Protein AF-A0A3A4PNL4-F1 (afdb_monomer_lite)

Foldseek 3Di:
DVVVVLVVVLVVQLVVLLVLLQVLLCVLQVLPPPPCVVPSSVVSNVLSVVLSVLLSVLPVQADNVVLVCQLVVVLSVLLVVVSVVNDSVVSVVRSSVSNNVSSVCSSPPGDGDPQPPQADPPPRDRCPPPPPQADPPPRHGHDPRDDD

Radius of gyration: 20.12 Å; chains: 1; bounding box: 50×27×58 Å

pLDDT: mean 77.94, std 7.68, range [52.03, 91.5]

Secondary structure (DSSP, 8-state):
-HHHHHHHHHHHHHHHHHHHHHHHHHHHHHHS-GGGTTTHHHHHHHHHHHHHHHHHHHHTTS-HHHHHHHHHHHHHHHHHHHHTT--HHHHHHHHHHHHHHHHHHHHHHSPPPPPPTTS-TTT----TT-TTSB-TTT-PBPPPPPP-

Structure (mmCIF, N/CA/C/O backbone):
data_AF-A0A3A4PNL4-F1
#
_entry.id   AF-A0A3A4PNL4-F1
#
loop_
_atom_site.group_PDB
_atom_site.id
_atom_site.type_symbol
_atom_site.label_atom_id
_atom_site.label_alt_id
_atom_site.label_comp_id
_atom_site.label_asym_id
_atom_site.label_entity_id
_atom_site.label_seq_id
_atom_site.pdbx_PDB_ins_code
_atom_site.Cartn_x
_atom_site.Cartn_y
_atom_site.Cartn_z
_atom_site.occupancy
_atom_site.B_iso_or_equiv
_atom_site.auth_seq_id
_atom_site.auth_comp_id
_atom_site.auth_asym_id
_atom_site.auth_atom_id
_atom_site.pdbx_PDB_model_num
ATOM 1 N N . MET A 1 1 ? -10.260 -11.067 22.528 1.00 52.03 1 MET A N 1
ATOM 2 C CA . MET A 1 1 ? -10.386 -11.619 21.157 1.00 52.03 1 MET A CA 1
ATOM 3 C C . MET A 1 1 ? -10.269 -10.568 20.037 1.00 52.03 1 MET A C 1
ATOM 5 O O . MET A 1 1 ? -10.261 -10.966 18.884 1.00 52.03 1 MET A O 1
ATOM 9 N N . SER A 1 2 ? -10.121 -9.256 20.300 1.00 58.38 2 SER A N 1
ATOM 10 C CA . SER A 1 2 ? -10.004 -8.247 19.221 1.00 58.38 2 SER A CA 1
ATOM 11 C C . SER A 1 2 ? -8.604 -8.145 18.587 1.00 58.38 2 SER A C 1
ATOM 13 O O . SER A 1 2 ? -8.513 -7.948 17.378 1.00 58.38 2 SER A O 1
ATOM 15 N N . ASN A 1 3 ? -7.521 -8.340 19.353 1.00 66.69 3 ASN A N 1
ATOM 16 C CA . ASN A 1 3 ? -6.146 -8.196 18.841 1.00 66.69 3 ASN A CA 1
ATOM 17 C C . ASN A 1 3 ? -5.774 -9.203 17.745 1.00 66.69 3 ASN A C 1
ATOM 19 O O . ASN A 1 3 ? -5.031 -8.860 16.830 1.00 66.69 3 ASN A O 1
ATOM 23 N N . GLU A 1 4 ? -6.313 -10.419 17.802 1.00 74.31 4 GLU A N 1
ATOM 24 C CA . GLU A 1 4 ? -6.002 -11.473 16.830 1.00 74.31 4 GLU A CA 1
ATOM 25 C C . GLU A 1 4 ? -6.481 -11.090 15.420 1.00 74.31 4 GLU A C 1
ATOM 27 O O . GLU A 1 4 ? -5.760 -11.257 14.439 1.00 74.31 4 GLU A O 1
ATOM 32 N N . SER A 1 5 ? -7.648 -10.443 15.326 1.00 76.31 5 SER A N 1
ATOM 33 C CA . SER A 1 5 ? -8.208 -9.982 14.051 1.00 76.31 5 SER A CA 1
ATOM 34 C C . SER A 1 5 ? -7.400 -8.854 13.396 1.00 76.31 5 SER A C 1
ATOM 36 O O . SER A 1 5 ? -7.332 -8.772 12.168 1.00 76.31 5 SER A O 1
ATOM 38 N N . THR A 1 6 ? -6.761 -7.995 14.197 1.00 76.25 6 THR A N 1
ATOM 39 C CA . THR A 1 6 ? -5.933 -6.888 13.699 1.00 76.25 6 THR A CA 1
ATOM 40 C C . THR A 1 6 ? -4.603 -7.406 13.164 1.00 76.25 6 THR A C 1
ATOM 42 O O . THR A 1 6 ? -4.188 -7.013 12.079 1.00 76.25 6 THR A O 1
ATOM 45 N N . ILE A 1 7 ? -3.979 -8.346 13.883 1.00 79.56 7 ILE A N 1
ATOM 46 C CA . ILE A 1 7 ? -2.701 -8.954 13.487 1.00 79.56 7 ILE A CA 1
ATOM 47 C C . ILE A 1 7 ? -2.853 -9.733 12.178 1.00 79.56 7 ILE A C 1
ATOM 49 O O . ILE A 1 7 ? -2.047 -9.560 11.266 1.00 79.56 7 ILE A O 1
ATOM 53 N N . VAL A 1 8 ? -3.911 -10.543 12.047 1.00 83.69 8 VAL A N 1
ATOM 54 C CA . VAL A 1 8 ? -4.180 -11.296 10.809 1.00 83.69 8 VAL A CA 1
ATOM 55 C C . VAL A 1 8 ? -4.378 -10.350 9.622 1.00 83.69 8 VAL A C 1
ATOM 57 O O . VAL A 1 8 ? -3.852 -10.606 8.541 1.00 83.69 8 VAL A O 1
ATOM 60 N N . ARG A 1 9 ? -5.071 -9.221 9.820 1.00 76.88 9 ARG A N 1
ATOM 61 C CA . ARG A 1 9 ? -5.258 -8.201 8.777 1.00 76.88 9 ARG A CA 1
ATOM 62 C C . ARG A 1 9 ? -3.963 -7.504 8.377 1.00 76.88 9 ARG A C 1
ATOM 64 O O . ARG A 1 9 ? -3.727 -7.330 7.185 1.00 76.88 9 ARG A O 1
ATOM 71 N N . ASP A 1 10 ? -3.133 -7.118 9.342 1.00 77.12 10 ASP A N 1
ATOM 72 C CA . ASP A 1 10 ? -1.842 -6.483 9.062 1.00 77.12 10 ASP A CA 1
ATOM 73 C C . ASP A 1 10 ? -0.914 -7.446 8.295 1.00 77.12 10 ASP A C 1
ATOM 75 O O . ASP A 1 10 ? -0.244 -7.040 7.344 1.00 77.12 10 ASP A O 1
ATOM 79 N N . LEU A 1 11 ? -0.942 -8.741 8.637 1.00 82.38 11 LEU A N 1
ATOM 80 C CA . LEU A 1 11 ? -0.191 -9.782 7.931 1.00 82.38 11 LEU A CA 1
ATOM 81 C C . LEU A 1 11 ? -0.709 -9.999 6.500 1.00 82.38 11 LEU A C 1
ATOM 83 O O . LEU A 1 11 ? 0.086 -10.107 5.569 1.00 82.38 11 LEU A O 1
ATOM 87 N N . GLN A 1 12 ? -2.032 -10.019 6.308 1.00 84.50 12 GLN A N 1
ATOM 88 C CA . GLN A 1 12 ? -2.649 -10.095 4.979 1.00 84.50 12 GLN A CA 1
ATOM 89 C C . GLN A 1 12 ? -2.277 -8.884 4.113 1.00 84.50 12 GLN A C 1
ATOM 91 O O . GLN A 1 12 ? -1.938 -9.054 2.945 1.00 84.50 12 GLN A O 1
ATOM 96 N N . LEU A 1 13 ? -2.280 -7.675 4.682 1.00 74.25 13 LEU A N 1
ATOM 97 C CA . LEU A 1 13 ? -1.873 -6.450 3.986 1.00 74.25 13 LEU A CA 1
ATOM 98 C C . LEU A 1 13 ? -0.403 -6.489 3.565 1.00 74.25 13 LEU A C 1
ATOM 100 O O . LEU A 1 13 ? -0.087 -6.153 2.424 1.00 74.25 13 LEU A O 1
ATOM 104 N N . ALA A 1 14 ? 0.483 -6.928 4.461 1.00 75.75 14 ALA A N 1
ATOM 105 C CA . ALA A 1 14 ? 1.896 -7.097 4.146 1.00 75.75 14 ALA A CA 1
ATOM 106 C C . ALA A 1 14 ? 2.098 -8.139 3.035 1.00 75.75 14 ALA A C 1
ATOM 108 O O . ALA A 1 14 ? 2.824 -7.883 2.078 1.00 75.75 14 ALA A O 1
ATOM 109 N N . ALA A 1 15 ? 1.408 -9.282 3.107 1.00 79.94 15 ALA A N 1
ATOM 110 C CA . ALA A 1 15 ? 1.484 -10.320 2.082 1.00 79.94 15 ALA A CA 1
ATOM 111 C C . ALA A 1 15 ? 0.981 -9.827 0.713 1.00 79.94 15 ALA A C 1
ATOM 113 O O . ALA A 1 15 ? 1.629 -10.081 -0.302 1.00 79.94 15 ALA A O 1
ATOM 114 N N . ILE A 1 16 ? -0.132 -9.083 0.677 1.00 80.88 16 ILE A N 1
ATOM 115 C CA . ILE A 1 16 ? -0.681 -8.507 -0.560 1.00 80.88 16 ILE A CA 1
ATOM 116 C C . ILE A 1 16 ? 0.277 -7.471 -1.152 1.00 80.88 16 ILE A C 1
ATOM 118 O O . ILE A 1 16 ? 0.505 -7.497 -2.359 1.00 80.88 16 ILE A O 1
ATOM 122 N N . SER A 1 17 ? 0.867 -6.584 -0.344 1.00 75.50 17 SER A N 1
ATOM 123 C CA . SER A 1 17 ? 1.779 -5.561 -0.873 1.00 75.50 17 SER A CA 1
ATOM 124 C C . SER A 1 17 ? 3.101 -6.156 -1.366 1.00 75.50 17 SER A C 1
ATOM 126 O O . SER A 1 17 ? 3.598 -5.739 -2.413 1.00 75.50 17 SER A O 1
ATOM 128 N N . ILE A 1 18 ? 3.628 -7.177 -0.677 1.00 76.81 18 ILE A N 1
ATOM 129 C CA . ILE A 1 18 ? 4.796 -7.949 -1.130 1.00 76.81 18 ILE A CA 1
ATOM 130 C C . ILE A 1 18 ? 4.469 -8.661 -2.446 1.00 76.81 18 ILE A C 1
ATOM 132 O O . ILE A 1 18 ? 5.240 -8.563 -3.399 1.00 76.81 18 ILE A O 1
ATOM 136 N N . GLY A 1 19 ? 3.313 -9.328 -2.527 1.00 76.44 19 GLY A N 1
ATOM 137 C CA . GLY A 1 19 ? 2.855 -10.000 -3.743 1.00 76.44 19 GLY A CA 1
ATOM 138 C C . GLY A 1 19 ? 2.681 -9.033 -4.916 1.00 76.44 19 GLY A C 1
ATOM 139 O O . GLY A 1 19 ? 3.184 -9.294 -6.005 1.00 76.44 19 GLY A O 1
ATOM 140 N N . ALA A 1 20 ? 2.047 -7.882 -4.690 1.00 76.69 20 ALA A N 1
ATOM 141 C CA . ALA A 1 20 ? 1.872 -6.846 -5.705 1.00 76.69 20 ALA A CA 1
ATOM 142 C C . ALA A 1 20 ? 3.217 -6.262 -6.169 1.00 76.69 20 ALA A C 1
ATOM 144 O O . ALA A 1 20 ? 3.426 -6.096 -7.369 1.00 76.69 20 ALA A O 1
ATOM 145 N N . GLY A 1 21 ? 4.151 -6.012 -5.244 1.00 71.44 21 GLY A N 1
ATOM 146 C CA . GLY A 1 21 ? 5.511 -5.578 -5.572 1.00 71.44 21 GLY A CA 1
ATOM 147 C C . GLY A 1 21 ? 6.280 -6.614 -6.397 1.00 71.44 21 GLY A C 1
ATOM 148 O O . GLY A 1 21 ? 6.910 -6.260 -7.391 1.00 71.44 21 GLY A O 1
ATOM 149 N N . ALA A 1 22 ? 6.165 -7.899 -6.050 1.00 73.38 22 ALA A N 1
ATOM 150 C CA . ALA A 1 22 ? 6.786 -8.991 -6.796 1.00 73.38 22 ALA A CA 1
ATOM 151 C C . ALA A 1 22 ? 6.203 -9.135 -8.212 1.00 73.38 22 ALA A C 1
ATOM 153 O O . ALA A 1 22 ? 6.962 -9.277 -9.169 1.00 73.38 22 ALA A O 1
ATOM 154 N N . VAL A 1 23 ? 4.876 -9.046 -8.366 1.00 76.56 23 VAL A N 1
ATOM 155 C CA . VAL A 1 23 ? 4.205 -9.078 -9.679 1.00 76.56 23 VAL A CA 1
ATOM 156 C C . VAL A 1 23 ? 4.616 -7.881 -10.531 1.00 76.56 23 VAL A C 1
ATOM 158 O O . VAL A 1 23 ? 4.937 -8.052 -11.705 1.00 76.56 23 VAL A O 1
ATOM 161 N N . LEU A 1 24 ? 4.664 -6.680 -9.949 1.00 71.81 24 LEU A N 1
ATOM 162 C CA . LEU A 1 24 ? 5.118 -5.480 -10.650 1.00 71.81 24 LEU A CA 1
ATOM 163 C C . LEU A 1 24 ? 6.581 -5.623 -11.094 1.00 71.81 24 LEU A C 1
ATOM 165 O O . LEU A 1 24 ? 6.921 -5.305 -12.230 1.00 71.81 24 LEU A O 1
ATOM 169 N N . GLY A 1 25 ? 7.431 -6.168 -10.225 1.00 66.94 25 GLY A N 1
ATOM 170 C CA . GLY A 1 25 ? 8.821 -6.474 -10.533 1.00 66.94 25 GLY A CA 1
ATOM 171 C C . GLY A 1 25 ? 8.990 -7.493 -11.658 1.00 66.94 25 GLY A C 1
ATOM 172 O O . GLY A 1 25 ? 9.793 -7.274 -12.558 1.00 66.94 25 GLY A O 1
ATOM 173 N N . LEU A 1 26 ? 8.197 -8.569 -11.650 1.00 70.25 26 LEU A N 1
ATOM 174 C CA . LEU A 1 26 ? 8.149 -9.565 -12.726 1.00 70.25 26 LEU A CA 1
ATOM 175 C C . LEU A 1 26 ? 7.674 -8.959 -14.050 1.00 70.25 26 LEU A C 1
ATOM 177 O O . LEU A 1 26 ? 8.247 -9.262 -15.093 1.00 70.25 26 LEU A O 1
ATOM 181 N N . LEU A 1 27 ? 6.671 -8.076 -14.019 1.00 69.19 27 LEU A N 1
ATOM 182 C CA . LEU A 1 27 ? 6.207 -7.357 -15.207 1.00 69.19 27 LEU A CA 1
ATOM 183 C C . LEU A 1 27 ? 7.314 -6.467 -15.780 1.00 69.19 27 LEU A C 1
ATOM 185 O O . LEU A 1 27 ? 7.607 -6.559 -16.969 1.00 69.19 27 LEU A O 1
ATOM 189 N N . VAL A 1 28 ? 7.990 -5.676 -14.944 1.00 66.06 28 VAL A N 1
ATOM 190 C CA . VAL A 1 28 ? 9.129 -4.847 -15.377 1.00 66.06 28 VAL A CA 1
ATOM 191 C C . VAL A 1 28 ? 10.271 -5.717 -15.920 1.00 66.06 28 VAL A C 1
ATOM 193 O O . VAL A 1 28 ? 10.837 -5.407 -16.968 1.00 66.06 28 VAL A O 1
ATOM 196 N N . ALA A 1 29 ? 10.570 -6.838 -15.259 1.00 65.00 29 ALA A N 1
ATOM 197 C CA . ALA A 1 29 ? 11.591 -7.791 -15.684 1.00 65.00 29 ALA A CA 1
ATOM 198 C C . ALA A 1 29 ? 11.269 -8.457 -17.026 1.00 65.00 29 ALA A C 1
ATOM 200 O O . ALA A 1 29 ? 12.168 -8.643 -17.834 1.00 65.00 29 ALA A O 1
ATOM 201 N N . SER A 1 30 ? 9.999 -8.784 -17.283 1.00 66.25 30 SER A N 1
ATOM 202 C CA . SER A 1 30 ? 9.569 -9.438 -18.526 1.00 66.25 30 SER A CA 1
ATOM 203 C C . SER A 1 30 ? 9.739 -8.561 -19.768 1.00 66.25 30 SER A C 1
ATOM 205 O O . SER A 1 30 ? 9.819 -9.076 -20.881 1.00 66.25 30 SER A O 1
ATOM 207 N N . VAL A 1 31 ? 9.820 -7.241 -19.578 1.00 64.94 31 VAL A N 1
ATOM 208 C CA . VAL A 1 31 ? 10.028 -6.283 -20.668 1.00 64.94 31 VAL A CA 1
ATOM 209 C C . VAL A 1 31 ? 11.500 -5.903 -20.839 1.00 64.94 31 VAL A C 1
ATOM 211 O O . VAL A 1 31 ? 11.932 -5.510 -21.924 1.00 64.94 31 VAL A O 1
ATOM 214 N N . MET A 1 32 ? 12.303 -6.081 -19.794 1.00 58.84 32 MET A N 1
ATOM 215 C CA . MET A 1 32 ? 13.753 -6.034 -19.899 1.00 58.84 32 MET A CA 1
ATOM 216 C C . MET A 1 32 ? 14.232 -7.289 -20.647 1.00 58.84 32 MET A C 1
ATOM 218 O O . MET A 1 32 ? 14.124 -8.403 -20.149 1.00 58.84 32 MET A O 1
ATOM 222 N N . VAL A 1 33 ? 14.715 -7.074 -21.875 1.00 59.69 33 VAL A N 1
ATOM 223 C CA . VAL A 1 33 ? 15.478 -7.960 -22.787 1.00 59.69 33 VAL A CA 1
ATOM 224 C C . VAL A 1 33 ? 16.128 -9.179 -22.081 1.00 59.69 33 VAL A C 1
ATOM 226 O O . VAL A 1 33 ? 16.623 -9.017 -20.966 1.00 59.69 33 VAL A O 1
ATOM 229 N N . PRO A 1 34 ? 16.244 -10.372 -22.719 1.00 60.78 34 PRO A N 1
ATOM 230 C CA . PRO A 1 34 ? 16.652 -11.666 -22.123 1.00 60.78 34 PRO A CA 1
ATOM 231 C C . PRO A 1 34 ? 17.858 -11.704 -21.165 1.00 60.78 34 PRO A C 1
ATOM 233 O O . PRO A 1 34 ? 18.020 -12.680 -20.442 1.00 60.78 34 PRO A O 1
ATOM 236 N N . PHE A 1 35 ? 18.696 -10.670 -21.127 1.00 57.47 35 PHE A N 1
ATOM 237 C CA . PHE A 1 35 ? 19.874 -10.572 -20.268 1.00 57.47 35 PHE A CA 1
ATOM 238 C C . PHE A 1 35 ? 19.568 -10.344 -18.772 1.00 57.47 35 PHE A C 1
ATOM 240 O O . PHE A 1 35 ? 20.450 -10.545 -17.944 1.00 57.47 35 PHE A O 1
ATOM 247 N N . VAL A 1 36 ? 18.347 -9.926 -18.404 1.00 61.03 36 VAL A N 1
ATOM 248 C CA . VAL A 1 36 ? 18.008 -9.531 -17.012 1.00 61.03 36 VAL A CA 1
ATOM 249 C C . VAL A 1 36 ? 16.992 -10.471 -16.343 1.00 61.03 36 VAL A C 1
ATOM 251 O O . VAL A 1 36 ? 16.600 -10.247 -15.196 1.00 61.03 36 VAL A O 1
ATOM 254 N N . TRP A 1 37 ? 16.594 -11.562 -17.008 1.00 64.25 37 TRP A N 1
ATOM 255 C CA . TRP A 1 37 ? 15.576 -12.494 -16.496 1.00 64.25 37 TRP A CA 1
ATOM 256 C C . TRP A 1 37 ? 15.930 -13.058 -15.111 1.00 64.25 37 TRP A C 1
ATOM 258 O O . TRP A 1 37 ? 15.053 -13.230 -14.267 1.00 64.25 37 TRP A O 1
ATOM 268 N N . GLU A 1 38 ? 17.216 -13.291 -14.835 1.00 70.12 38 GLU A N 1
ATOM 269 C CA . GLU A 1 38 ? 17.650 -13.850 -13.549 1.00 70.12 38 GLU A CA 1
ATOM 270 C C . GLU A 1 38 ? 17.596 -12.843 -12.392 1.00 70.12 38 GLU A C 1
ATOM 272 O O . GLU A 1 38 ? 17.342 -13.222 -11.250 1.00 70.12 38 GLU A O 1
ATOM 277 N N . ILE A 1 39 ? 17.794 -11.552 -12.671 1.00 70.56 39 ILE A N 1
ATOM 278 C CA . ILE A 1 39 ? 17.933 -10.511 -11.637 1.00 70.56 39 ILE A CA 1
ATOM 279 C C . ILE A 1 39 ? 16.610 -9.783 -11.383 1.00 70.56 39 ILE A C 1
ATOM 281 O O . ILE A 1 39 ? 16.369 -9.273 -10.288 1.00 70.56 39 ILE A O 1
ATOM 285 N N . GLY A 1 40 ? 15.727 -9.756 -12.381 1.00 67.56 40 GLY A N 1
ATOM 286 C CA . GLY A 1 40 ? 14.435 -9.080 -12.323 1.00 67.56 40 GLY A CA 1
ATOM 287 C C . GLY A 1 40 ? 13.567 -9.448 -11.110 1.00 67.56 40 GLY A C 1
ATOM 288 O O . GLY A 1 40 ? 13.113 -8.540 -10.408 1.00 67.56 40 GLY A O 1
ATOM 289 N N . PRO A 1 41 ? 13.380 -10.742 -10.784 1.00 69.38 41 PRO A N 1
ATOM 290 C CA . PRO A 1 41 ? 12.626 -11.157 -9.601 1.00 69.38 41 PRO A CA 1
ATOM 291 C C . PRO A 1 41 ? 13.256 -10.681 -8.286 1.00 69.38 41 PRO A C 1
ATOM 293 O O . PRO A 1 41 ? 12.535 -10.291 -7.368 1.00 69.38 41 PRO A O 1
ATOM 296 N N . PHE A 1 42 ? 14.591 -10.662 -8.195 1.00 72.81 42 PHE A N 1
ATOM 297 C CA . PHE A 1 42 ? 15.303 -10.186 -7.006 1.00 72.81 42 PHE A CA 1
ATOM 298 C C . PHE A 1 42 ? 15.143 -8.678 -6.815 1.00 72.81 42 PHE A C 1
ATOM 300 O O . PHE A 1 42 ? 14.839 -8.232 -5.710 1.00 72.81 42 PHE A O 1
ATOM 307 N N . VAL A 1 43 ? 15.293 -7.893 -7.886 1.00 70.81 43 VAL A N 1
ATOM 308 C CA . VAL A 1 43 ? 15.113 -6.432 -7.843 1.00 70.81 43 VAL A CA 1
ATOM 309 C C . VAL A 1 43 ? 13.659 -6.081 -7.528 1.00 70.81 43 VAL A C 1
ATOM 311 O O . VAL A 1 43 ? 13.397 -5.255 -6.655 1.00 70.81 43 VAL A O 1
ATOM 314 N N . GLY A 1 44 ? 12.709 -6.764 -8.169 1.00 68.81 44 GLY A N 1
ATOM 315 C CA . GLY A 1 44 ? 11.279 -6.633 -7.906 1.00 68.81 44 GLY A CA 1
ATOM 316 C C . GLY A 1 44 ? 10.893 -6.953 -6.464 1.00 68.81 44 GLY A C 1
ATOM 317 O O . GLY A 1 44 ? 10.210 -6.169 -5.804 1.00 68.81 44 GLY A O 1
ATOM 318 N N . GLY A 1 45 ? 11.383 -8.083 -5.952 1.00 70.88 45 GLY A N 1
ATOM 319 C CA . GLY A 1 45 ? 11.180 -8.494 -4.566 1.00 70.88 45 GLY A CA 1
ATOM 320 C C . GLY A 1 45 ? 11.791 -7.510 -3.567 1.00 70.88 45 GLY A C 1
ATOM 321 O O . GLY A 1 45 ? 11.125 -7.125 -2.607 1.00 70.88 45 GLY A O 1
ATOM 322 N N . ALA A 1 46 ? 13.018 -7.038 -3.812 1.00 74.94 46 ALA A N 1
ATOM 323 C CA . ALA A 1 46 ? 13.682 -6.050 -2.962 1.00 74.94 46 ALA A CA 1
ATOM 324 C C . ALA A 1 46 ? 12.924 -4.713 -2.934 1.00 74.94 46 ALA A C 1
ATOM 326 O O . ALA A 1 46 ? 12.706 -4.147 -1.864 1.00 74.94 46 ALA A O 1
ATOM 327 N N . MET A 1 47 ? 12.458 -4.236 -4.090 1.00 71.75 47 MET A N 1
ATOM 328 C CA . MET A 1 47 ? 11.632 -3.030 -4.195 1.00 71.75 47 MET A CA 1
ATOM 329 C C . MET A 1 47 ? 10.305 -3.181 -3.446 1.00 71.75 47 MET A C 1
ATOM 331 O O . MET A 1 47 ? 9.913 -2.280 -2.699 1.00 71.75 47 MET A O 1
ATOM 335 N N . GLY A 1 48 ? 9.645 -4.333 -3.584 1.00 70.81 48 GLY A N 1
ATOM 336 C CA . GLY A 1 48 ? 8.442 -4.666 -2.824 1.00 70.81 48 GLY A CA 1
ATOM 337 C C . GLY A 1 48 ? 8.689 -4.646 -1.315 1.00 70.81 48 GLY A C 1
ATOM 338 O O . GLY A 1 48 ? 7.923 -4.031 -0.581 1.00 70.81 48 GLY A O 1
ATOM 339 N N . LEU A 1 49 ? 9.793 -5.233 -0.847 1.00 75.75 49 LEU A N 1
ATOM 340 C CA . LEU A 1 49 ? 10.163 -5.240 0.574 1.00 75.75 49 LEU A CA 1
ATOM 341 C C . LEU A 1 49 ? 10.478 -3.843 1.123 1.00 75.75 49 LEU A C 1
ATOM 343 O O . LEU A 1 49 ? 10.122 -3.550 2.260 1.00 75.75 49 LEU A O 1
ATOM 347 N N . ILE A 1 50 ? 11.120 -2.979 0.333 1.00 78.31 50 ILE A N 1
ATOM 348 C CA . ILE A 1 50 ? 11.471 -1.615 0.756 1.00 78.31 50 ILE A CA 1
ATOM 349 C C . ILE A 1 50 ? 10.228 -0.719 0.823 1.00 78.31 50 ILE A C 1
ATOM 351 O O . ILE A 1 50 ? 10.086 0.084 1.744 1.00 78.31 50 ILE A O 1
ATOM 355 N N . THR A 1 51 ? 9.314 -0.852 -0.140 1.00 76.94 51 THR A N 1
ATOM 356 C CA . THR A 1 51 ? 8.126 0.016 -0.246 1.00 76.94 51 THR A CA 1
ATOM 357 C C . THR A 1 51 ? 6.943 -0.478 0.593 1.00 76.94 51 THR A C 1
ATOM 359 O O . THR A 1 51 ? 6.137 0.333 1.052 1.00 76.94 51 THR A O 1
ATOM 362 N N . SER A 1 52 ? 6.866 -1.783 0.872 1.00 79.19 52 SER A N 1
ATOM 363 C CA . SER A 1 52 ? 5.782 -2.423 1.631 1.00 79.19 52 SER A CA 1
ATOM 364 C C . SER A 1 52 ? 5.516 -1.798 3.013 1.00 79.19 52 SER A C 1
ATOM 366 O O . SER A 1 52 ? 4.356 -1.475 3.279 1.00 79.19 52 SER A O 1
ATOM 368 N N . PRO A 1 53 ? 6.517 -1.526 3.877 1.00 78.62 53 PRO A N 1
ATOM 369 C CA . PRO A 1 53 ? 6.280 -0.924 5.191 1.00 78.62 53 PRO A CA 1
ATOM 370 C C . PRO A 1 53 ? 5.634 0.460 5.099 1.00 78.62 53 PRO A C 1
ATOM 372 O O . PRO A 1 53 ? 4.766 0.792 5.904 1.00 78.62 53 PRO A O 1
ATOM 375 N N . LEU A 1 54 ? 6.035 1.248 4.098 1.00 77.19 54 LEU A N 1
ATOM 376 C CA . LEU A 1 54 ? 5.527 2.596 3.843 1.00 77.19 54 LEU A CA 1
ATOM 377 C C . LEU A 1 54 ? 4.066 2.546 3.390 1.00 77.19 54 LEU A C 1
ATOM 379 O O . LEU A 1 54 ? 3.213 3.219 3.970 1.00 77.19 54 LEU A O 1
ATOM 383 N N . VAL A 1 55 ? 3.762 1.679 2.420 1.00 78.38 55 VAL A N 1
ATOM 384 C CA . VAL A 1 55 ? 2.392 1.464 1.935 1.00 78.38 55 VAL A CA 1
ATOM 385 C C . VAL A 1 55 ? 1.499 0.971 3.072 1.00 78.38 55 VAL A C 1
ATOM 387 O O . VAL A 1 55 ? 0.422 1.521 3.288 1.00 78.38 55 VAL A O 1
ATOM 390 N N . VAL A 1 56 ? 1.951 -0.012 3.857 1.00 79.88 56 VAL A N 1
ATOM 391 C CA . VAL A 1 56 ? 1.188 -0.526 5.002 1.00 79.88 56 VAL A CA 1
ATOM 392 C C . VAL A 1 56 ? 0.958 0.578 6.035 1.00 79.88 56 VAL A C 1
ATOM 394 O O . VAL A 1 56 ? -0.179 0.768 6.462 1.00 79.88 56 VAL A O 1
ATOM 397 N N . ALA A 1 57 ? 1.981 1.355 6.397 1.00 78.06 57 ALA A N 1
ATOM 398 C CA . ALA A 1 57 ? 1.849 2.441 7.368 1.00 78.06 57 ALA A CA 1
ATOM 399 C C . ALA A 1 57 ? 0.833 3.511 6.927 1.00 78.06 57 ALA A C 1
ATOM 401 O O . ALA A 1 57 ? -0.004 3.925 7.734 1.00 78.06 57 ALA A O 1
ATOM 402 N N . CYS A 1 58 ? 0.857 3.914 5.652 1.00 77.94 58 CYS A N 1
ATOM 403 C CA . CYS A 1 58 ? -0.055 4.920 5.100 1.00 77.94 58 CYS A CA 1
ATOM 404 C C . CYS A 1 58 ? -1.486 4.387 4.908 1.00 77.94 58 CYS A C 1
ATOM 406 O O . CYS A 1 58 ? -2.458 5.107 5.149 1.00 77.94 58 CYS A O 1
ATOM 408 N N . VAL A 1 59 ? -1.638 3.121 4.503 1.00 76.94 59 VAL A N 1
ATOM 409 C CA . VAL A 1 59 ? -2.934 2.541 4.106 1.00 76.94 59 VAL A CA 1
ATOM 410 C C . VAL A 1 59 ? -3.687 1.899 5.274 1.00 76.94 59 VAL A C 1
ATOM 412 O O . VAL A 1 59 ? -4.913 1.804 5.215 1.00 76.94 59 VAL A O 1
ATOM 415 N N . ARG A 1 60 ? -3.019 1.535 6.380 1.00 80.81 60 ARG A N 1
ATOM 416 C CA . ARG A 1 60 ? -3.632 0.817 7.522 1.00 80.81 60 ARG A CA 1
ATOM 417 C C . ARG A 1 60 ? -4.905 1.465 8.074 1.00 80.81 60 ARG A C 1
ATOM 419 O O . ARG A 1 60 ? -5.777 0.770 8.586 1.00 80.81 60 ARG A O 1
ATOM 426 N N . ARG A 1 61 ? -5.025 2.794 7.990 1.00 75.06 61 ARG A N 1
ATOM 427 C CA . ARG A 1 61 ? -6.184 3.557 8.497 1.00 75.06 61 ARG A CA 1
ATOM 428 C C . ARG A 1 61 ? -7.233 3.892 7.433 1.00 75.06 61 ARG A C 1
ATOM 430 O O . ARG A 1 61 ? -8.247 4.508 7.760 1.00 75.06 61 ARG A O 1
ATOM 437 N N . LYS A 1 62 ? -7.003 3.525 6.172 1.00 81.50 62 LYS A N 1
ATOM 438 C CA . LYS A 1 62 ? -7.871 3.853 5.034 1.00 81.50 62 LYS A CA 1
ATOM 439 C C . LYS A 1 62 ? -8.657 2.622 4.572 1.00 81.50 62 LYS A C 1
ATOM 441 O O . LYS A 1 62 ? -8.397 1.495 4.993 1.00 81.50 62 LYS A O 1
ATOM 446 N N . ASN A 1 63 ? -9.634 2.829 3.689 1.00 80.88 63 ASN A N 1
ATOM 447 C CA . ASN A 1 63 ? -10.240 1.721 2.949 1.00 80.88 63 ASN A CA 1
ATOM 448 C C . ASN A 1 63 ? -9.203 1.139 1.981 1.00 80.88 63 ASN A C 1
ATOM 450 O O . ASN A 1 63 ? -8.876 1.748 0.964 1.00 80.88 63 ASN A O 1
ATOM 454 N N . TRP A 1 64 ? -8.674 -0.029 2.344 1.00 78.81 64 TRP A N 1
ATOM 455 C CA . TRP A 1 64 ? -7.532 -0.669 1.694 1.00 78.81 64 TRP A CA 1
ATOM 456 C C . TRP A 1 64 ? -7.765 -0.975 0.210 1.00 78.81 64 TRP A C 1
ATOM 458 O O . TRP A 1 64 ? -6.842 -0.807 -0.574 1.00 78.81 64 TRP A O 1
ATOM 468 N N . GLU A 1 65 ? -8.985 -1.334 -0.200 1.00 82.19 65 GLU A N 1
ATOM 469 C CA . GLU A 1 65 ? -9.307 -1.631 -1.606 1.00 82.19 65 GLU A CA 1
ATOM 470 C C . GLU A 1 65 ? -9.075 -0.414 -2.512 1.00 82.19 65 GLU A C 1
ATOM 472 O O . GLU A 1 65 ? -8.337 -0.480 -3.495 1.00 82.19 65 GLU A O 1
ATOM 477 N N . SER A 1 66 ? -9.650 0.733 -2.143 1.00 80.00 66 SER A N 1
ATOM 478 C CA . SER A 1 66 ? -9.513 1.979 -2.903 1.00 80.00 66 SER A CA 1
ATOM 479 C C . SER A 1 66 ? -8.095 2.538 -2.811 1.00 80.00 66 SER A C 1
ATOM 481 O O . SER A 1 66 ? -7.561 3.042 -3.795 1.00 80.00 66 SER A O 1
ATOM 483 N N . ALA A 1 67 ? -7.474 2.431 -1.636 1.00 81.62 67 ALA A N 1
ATOM 484 C CA . ALA A 1 67 ? -6.121 2.918 -1.415 1.00 81.62 67 ALA A CA 1
ATOM 485 C C . ALA A 1 67 ? -5.088 2.127 -2.231 1.00 81.62 67 ALA A C 1
ATOM 487 O O . ALA A 1 67 ? -4.235 2.737 -2.866 1.00 81.62 67 ALA A O 1
ATOM 488 N N . LEU A 1 68 ? -5.191 0.793 -2.285 1.00 79.56 68 LEU A N 1
ATOM 489 C CA . LEU A 1 68 ? -4.309 -0.031 -3.116 1.00 79.56 68 LEU A CA 1
ATOM 490 C C . LEU A 1 68 ? -4.454 0.328 -4.593 1.00 79.56 68 LEU A C 1
ATOM 492 O O . LEU A 1 68 ? -3.451 0.515 -5.273 1.00 79.56 68 LEU A O 1
ATOM 496 N N . LEU A 1 69 ? -5.683 0.480 -5.087 1.00 83.25 69 LEU A N 1
ATOM 497 C CA . LEU A 1 69 ? -5.905 0.814 -6.492 1.00 83.25 69 LEU A CA 1
ATOM 498 C C . LEU A 1 69 ? -5.322 2.193 -6.837 1.00 83.25 69 LEU A C 1
ATOM 500 O O . LEU A 1 69 ? -4.650 2.332 -7.855 1.00 83.25 69 LEU A O 1
ATOM 504 N N . LEU A 1 70 ? -5.493 3.186 -5.959 1.00 85.62 70 LEU A N 1
ATOM 505 C CA . LEU A 1 70 ? -4.939 4.530 -6.145 1.00 85.62 70 LEU A CA 1
ATOM 506 C C . LEU A 1 70 ? -3.408 4.589 -6.020 1.00 85.62 70 LEU A C 1
ATOM 508 O O . LEU A 1 70 ? -2.800 5.450 -6.650 1.00 85.62 70 LEU A O 1
ATOM 512 N N . VAL A 1 71 ? -2.780 3.697 -5.243 1.00 83.62 71 VAL A N 1
ATOM 513 C CA . VAL A 1 71 ? -1.312 3.584 -5.179 1.00 83.62 71 VAL A CA 1
ATOM 514 C C . VAL A 1 71 ? -0.775 2.877 -6.423 1.00 83.62 71 VAL A C 1
ATOM 516 O O . VAL A 1 71 ? 0.098 3.404 -7.104 1.00 83.62 71 VAL A O 1
ATOM 519 N N . TYR A 1 72 ? -1.284 1.683 -6.732 1.00 81.31 72 TYR A N 1
ATOM 520 C CA . TYR A 1 72 ? -0.661 0.801 -7.719 1.00 81.31 72 TYR A CA 1
ATOM 521 C C . TYR A 1 72 ? -1.031 1.142 -9.166 1.00 81.31 72 TYR A C 1
ATOM 523 O O . TYR A 1 72 ? -0.195 0.961 -10.049 1.00 81.31 72 TYR A O 1
ATOM 531 N N . ALA A 1 73 ? -2.231 1.668 -9.442 1.00 84.94 73 ALA A N 1
ATOM 532 C CA . ALA A 1 73 ? -2.624 2.035 -10.806 1.00 84.94 73 ALA A CA 1
ATOM 533 C C . ALA A 1 73 ? -1.678 3.062 -11.467 1.00 84.94 73 ALA A C 1
ATOM 535 O O . ALA A 1 73 ? -1.190 2.774 -12.564 1.00 84.94 73 ALA A O 1
ATOM 536 N N . PRO A 1 74 ? -1.353 4.219 -10.850 1.00 83.69 74 PRO A N 1
ATOM 537 C CA . PRO A 1 74 ? -0.425 5.172 -11.457 1.00 83.69 74 PRO A CA 1
ATOM 538 C C . PRO A 1 74 ? 0.985 4.594 -11.600 1.00 83.69 74 PRO A C 1
ATOM 540 O O . PRO A 1 74 ? 1.638 4.840 -12.612 1.00 83.69 74 PRO A O 1
ATOM 543 N N . THR A 1 75 ? 1.442 3.773 -10.651 1.00 82.88 75 THR A N 1
ATOM 544 C CA . THR A 1 75 ? 2.749 3.111 -10.747 1.00 82.88 75 THR A CA 1
ATOM 545 C C . THR A 1 75 ? 2.805 2.132 -11.919 1.00 82.88 75 THR A C 1
ATOM 547 O O . THR A 1 75 ? 3.790 2.133 -12.652 1.00 82.88 75 THR A O 1
ATOM 550 N N . CYS A 1 76 ? 1.746 1.350 -12.162 1.00 78.56 76 CYS A N 1
ATOM 551 C CA . CYS A 1 76 ? 1.652 0.473 -13.333 1.00 78.56 76 CYS A CA 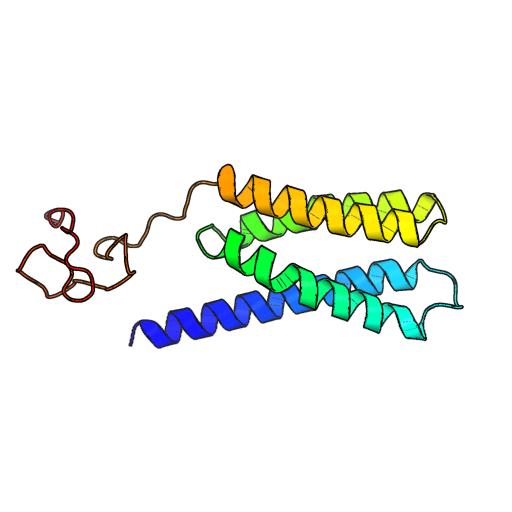1
ATOM 552 C C . CYS A 1 76 ? 1.706 1.263 -14.648 1.00 78.56 76 CYS A C 1
ATOM 554 O O . CYS A 1 76 ? 2.412 0.863 -15.575 1.00 78.56 76 CYS A O 1
ATOM 556 N N . VAL A 1 77 ? 0.997 2.395 -14.730 1.00 84.69 77 VAL A N 1
ATOM 557 C CA . VAL A 1 77 ? 1.007 3.269 -15.917 1.00 84.69 77 VAL A CA 1
ATOM 558 C C . VAL A 1 77 ? 2.403 3.840 -16.155 1.00 84.69 77 VAL A C 1
ATOM 560 O O . VAL A 1 77 ? 2.907 3.788 -17.275 1.00 84.69 77 VAL A O 1
ATOM 563 N N . VAL A 1 78 ? 3.056 4.337 -15.105 1.00 84.19 78 VAL A N 1
ATOM 564 C CA . VAL A 1 78 ? 4.391 4.940 -15.202 1.00 84.19 78 VAL A CA 1
ATOM 565 C C . VAL A 1 78 ? 5.450 3.897 -15.539 1.00 84.19 78 VAL A C 1
ATOM 567 O O . VAL A 1 78 ? 6.290 4.157 -16.398 1.00 84.19 78 VAL A O 1
ATOM 570 N N . ALA A 1 79 ? 5.386 2.705 -14.943 1.00 76.75 79 ALA A N 1
ATOM 571 C CA . ALA A 1 79 ? 6.264 1.594 -15.300 1.00 76.75 79 ALA A CA 1
ATOM 572 C C . ALA A 1 79 ? 6.094 1.207 -16.781 1.00 76.75 79 ALA A C 1
ATOM 574 O O . ALA A 1 79 ? 7.082 1.101 -17.507 1.00 76.75 79 ALA A O 1
ATOM 575 N N . SER A 1 80 ? 4.846 1.095 -17.251 1.00 78.69 80 SER A N 1
ATOM 576 C CA . SER A 1 80 ? 4.526 0.764 -18.649 1.00 78.69 80 SER A CA 1
ATOM 577 C C . SER A 1 80 ? 4.992 1.838 -19.636 1.00 78.69 80 SER A C 1
ATOM 579 O O . SER A 1 80 ? 5.494 1.514 -20.707 1.00 78.69 80 SER A O 1
ATOM 581 N N . ALA A 1 81 ? 4.868 3.120 -19.286 1.00 81.56 81 ALA A N 1
ATOM 582 C CA . ALA A 1 81 ? 5.352 4.217 -20.122 1.00 81.56 81 ALA A CA 1
ATOM 583 C C . ALA A 1 81 ? 6.888 4.294 -20.141 1.00 81.56 81 ALA A C 1
ATOM 585 O O . ALA A 1 81 ? 7.486 4.567 -21.180 1.00 81.56 81 ALA A O 1
ATOM 586 N N . SER A 1 82 ? 7.532 4.023 -19.003 1.00 79.12 82 SER A N 1
ATOM 587 C CA . SER A 1 82 ? 8.993 4.093 -18.863 1.00 79.12 82 SER A CA 1
ATOM 588 C C . SER A 1 82 ? 9.703 2.969 -19.610 1.00 79.12 82 SER A C 1
ATOM 590 O O . SER A 1 82 ? 10.803 3.169 -20.117 1.00 79.12 82 SER A O 1
ATOM 592 N N . ILE A 1 83 ? 9.057 1.813 -19.749 1.00 73.88 83 ILE A N 1
ATOM 593 C CA . ILE A 1 83 ? 9.500 0.706 -20.603 1.00 73.88 83 ILE A CA 1
ATOM 594 C C . ILE A 1 83 ? 9.825 1.173 -22.033 1.00 73.88 83 ILE A C 1
ATOM 596 O O . ILE A 1 83 ? 10.813 0.729 -22.615 1.00 73.88 83 ILE A O 1
ATOM 600 N N . CYS A 1 84 ? 9.057 2.119 -22.579 1.00 79.44 84 CYS A N 1
ATOM 601 C CA . CYS A 1 84 ? 9.273 2.635 -23.931 1.00 79.44 84 CYS A CA 1
ATOM 602 C C . CYS A 1 84 ? 10.565 3.460 -24.071 1.00 79.44 84 CYS A C 1
ATOM 604 O O . CYS A 1 84 ? 11.001 3.708 -25.191 1.00 79.44 84 CYS A O 1
ATOM 606 N N . SER A 1 85 ? 11.175 3.893 -22.961 1.00 82.56 85 SER A N 1
ATOM 607 C CA . SER A 1 85 ? 12.407 4.695 -22.977 1.00 82.56 85 SER A CA 1
ATOM 608 C C . SER A 1 85 ? 13.683 3.866 -23.151 1.00 82.56 85 SER A C 1
ATOM 610 O O . SER A 1 85 ? 14.720 4.420 -23.505 1.00 82.56 85 SER A O 1
ATOM 612 N N . GLY A 1 86 ? 13.626 2.551 -22.903 1.00 79.25 86 GLY A N 1
ATOM 613 C CA . GLY A 1 86 ? 14.790 1.659 -22.954 1.00 79.25 86 GLY A CA 1
ATOM 614 C C . GLY A 1 86 ? 15.790 1.818 -21.799 1.00 79.25 86 GLY A C 1
ATOM 615 O O . GLY A 1 86 ? 16.741 1.043 -21.734 1.00 79.25 86 GLY A O 1
ATOM 616 N N . ASP A 1 87 ? 15.581 2.765 -20.875 1.00 82.19 87 ASP A N 1
ATOM 617 C CA . ASP A 1 87 ? 16.457 2.981 -19.719 1.00 82.19 87 ASP A CA 1
ATOM 618 C C . ASP A 1 87 ? 15.892 2.299 -18.448 1.00 82.19 87 ASP A C 1
ATOM 620 O O . ASP A 1 87 ? 14.858 2.725 -17.911 1.00 82.19 87 ASP A O 1
ATOM 624 N N . PRO A 1 88 ? 16.550 1.242 -17.929 1.00 74.94 88 PRO A N 1
ATOM 625 C CA . PRO A 1 88 ? 16.086 0.528 -16.740 1.00 74.94 88 PRO A CA 1
ATOM 626 C C . PRO A 1 88 ? 16.128 1.373 -15.467 1.00 74.94 88 PRO A C 1
ATOM 628 O O . PRO A 1 88 ? 15.257 1.234 -14.605 1.00 74.94 88 PRO A O 1
ATOM 631 N N . PHE A 1 89 ? 17.130 2.243 -15.326 1.00 80.00 89 PHE A N 1
ATOM 632 C CA . PHE A 1 89 ? 17.336 3.015 -14.104 1.00 80.00 89 PHE A CA 1
ATOM 633 C C . PHE A 1 89 ? 16.319 4.140 -13.996 1.00 80.00 89 PHE A C 1
ATOM 635 O O . PHE A 1 89 ? 15.775 4.371 -12.914 1.00 80.00 89 PHE A O 1
ATOM 642 N N . LEU A 1 90 ? 16.008 4.791 -15.119 1.00 82.44 90 LEU A N 1
ATOM 643 C CA . LEU A 1 90 ? 14.960 5.804 -15.162 1.00 82.44 90 LEU A CA 1
ATOM 644 C C . LEU A 1 90 ? 13.588 5.199 -14.829 1.00 82.44 90 LEU A C 1
ATOM 646 O O . LEU A 1 90 ? 12.862 5.748 -14.001 1.00 82.44 90 LEU A O 1
ATOM 650 N N . SER A 1 91 ? 13.264 4.033 -15.401 1.00 79.88 91 SER A N 1
ATOM 651 C CA . SER A 1 91 ? 12.027 3.296 -15.096 1.00 79.88 91 SER A CA 1
ATOM 652 C C . SER A 1 91 ? 11.917 2.927 -13.614 1.00 79.88 91 SER A C 1
ATOM 654 O O . SER A 1 91 ? 10.881 3.146 -12.971 1.00 79.88 91 SER A O 1
ATOM 656 N N . MET A 1 92 ? 13.009 2.428 -13.031 1.00 79.38 92 MET A N 1
ATOM 657 C CA . MET A 1 92 ? 13.065 2.102 -11.608 1.00 79.38 92 MET A CA 1
ATOM 658 C C . MET A 1 92 ? 12.876 3.352 -10.736 1.00 79.38 92 MET A C 1
ATOM 660 O O . MET A 1 92 ? 12.059 3.349 -9.819 1.00 79.38 92 MET A O 1
ATOM 664 N N . GLY A 1 93 ? 13.570 4.450 -11.046 1.00 83.56 93 GLY A N 1
ATOM 665 C CA . GLY A 1 93 ? 13.435 5.705 -10.304 1.00 83.56 93 GLY A CA 1
ATOM 666 C C . GLY A 1 93 ? 12.013 6.273 -10.350 1.00 83.56 93 GLY A C 1
ATOM 667 O O . GLY A 1 93 ? 11.464 6.658 -9.316 1.00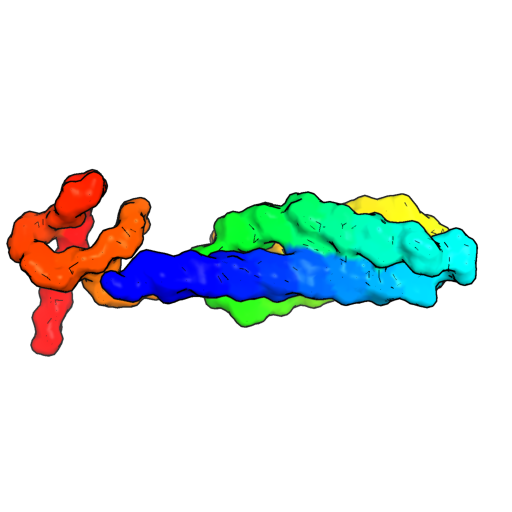 83.56 93 GLY A O 1
ATOM 668 N N . LEU A 1 94 ? 11.384 6.274 -11.529 1.00 86.56 94 LEU A N 1
ATOM 669 C CA . LEU A 1 94 ? 10.025 6.787 -11.716 1.00 86.56 94 LEU A CA 1
ATOM 670 C C . LEU A 1 94 ? 8.970 5.921 -11.019 1.00 86.56 94 LEU A C 1
ATOM 672 O O . LEU A 1 94 ? 8.049 6.453 -10.395 1.00 86.56 94 LEU A O 1
ATOM 676 N N . SER A 1 95 ? 9.102 4.596 -11.072 1.00 81.44 95 SER A N 1
ATOM 677 C CA . SER A 1 95 ? 8.176 3.687 -10.384 1.00 81.44 95 SER A CA 1
ATOM 678 C C . SER A 1 95 ? 8.265 3.828 -8.860 1.00 81.44 95 SER A C 1
ATOM 680 O O . SER A 1 95 ? 7.236 3.996 -8.209 1.00 81.44 95 SER A O 1
ATOM 682 N N . VAL A 1 96 ? 9.471 3.879 -8.283 1.00 82.38 96 VAL A N 1
ATOM 683 C CA . VAL A 1 96 ? 9.659 4.102 -6.835 1.00 82.38 96 VAL A CA 1
ATOM 684 C C . VAL A 1 96 ? 9.166 5.483 -6.407 1.00 82.38 96 VAL A C 1
ATOM 686 O O . VAL A 1 96 ? 8.456 5.612 -5.404 1.00 82.38 96 VAL A O 1
ATOM 689 N N . GLY A 1 97 ? 9.514 6.520 -7.173 1.00 85.38 97 GLY A N 1
ATOM 690 C CA . GLY A 1 97 ? 9.097 7.891 -6.894 1.00 85.38 97 GLY A CA 1
ATOM 691 C C . GLY A 1 97 ? 7.577 8.034 -6.894 1.00 85.38 97 GLY A C 1
ATOM 692 O O . GLY A 1 97 ? 7.007 8.597 -5.960 1.00 85.38 97 GLY A O 1
ATOM 693 N N . THR A 1 98 ? 6.904 7.456 -7.890 1.00 87.69 98 THR A N 1
ATOM 694 C CA . THR A 1 98 ? 5.438 7.513 -7.993 1.00 87.69 98 THR A CA 1
ATOM 695 C C . THR A 1 98 ? 4.746 6.710 -6.903 1.00 87.69 98 THR A C 1
ATOM 697 O O . THR A 1 98 ? 3.799 7.225 -6.317 1.00 87.69 98 THR A O 1
ATOM 700 N N . LEU A 1 99 ? 5.253 5.523 -6.549 1.00 84.00 99 LEU A N 1
ATOM 701 C CA . LEU A 1 99 ? 4.776 4.749 -5.392 1.00 84.00 99 LEU A CA 1
ATOM 702 C C . LEU A 1 99 ? 4.850 5.565 -4.097 1.00 84.00 99 LEU A C 1
ATOM 704 O O . LEU A 1 99 ? 3.890 5.611 -3.324 1.00 84.00 99 LEU A O 1
ATOM 708 N N . THR A 1 100 ? 5.983 6.230 -3.872 1.00 82.94 100 THR A N 1
ATOM 709 C CA . THR A 1 100 ? 6.233 7.009 -2.653 1.00 82.94 100 THR A CA 1
ATOM 710 C C . THR A 1 100 ? 5.308 8.221 -2.579 1.00 82.94 100 THR A C 1
ATOM 712 O O . THR A 1 100 ? 4.619 8.417 -1.578 1.00 82.94 100 THR A O 1
ATOM 715 N N . VAL A 1 101 ? 5.233 9.005 -3.659 1.00 89.44 101 VAL A N 1
ATOM 716 C CA . VAL A 1 101 ? 4.373 10.195 -3.731 1.00 89.44 101 VAL A CA 1
ATOM 717 C C . VAL A 1 101 ? 2.898 9.811 -3.625 1.00 89.44 101 VAL A C 1
ATOM 719 O O . VAL A 1 101 ? 2.174 10.428 -2.847 1.00 89.44 101 VAL A O 1
ATOM 722 N N . ALA A 1 102 ? 2.452 8.772 -4.338 1.00 87.75 102 ALA A N 1
ATOM 723 C CA . ALA A 1 102 ? 1.073 8.297 -4.261 1.00 87.75 102 ALA A CA 1
ATOM 724 C C . ALA A 1 102 ? 0.716 7.853 -2.837 1.00 87.75 102 ALA A C 1
ATOM 726 O O . ALA A 1 102 ? -0.335 8.238 -2.331 1.00 87.75 102 ALA A O 1
ATOM 727 N N . SER A 1 103 ? 1.607 7.124 -2.156 1.00 83.31 103 SER A N 1
ATOM 728 C CA . SER A 1 103 ? 1.392 6.677 -0.771 1.00 83.31 103 SER A CA 1
ATOM 729 C C . SER A 1 103 ? 1.226 7.848 0.202 1.00 83.31 103 SER A C 1
ATOM 731 O O . SER A 1 103 ? 0.317 7.827 1.034 1.00 83.31 103 SER A O 1
ATOM 733 N N . ILE A 1 104 ? 2.057 8.889 0.071 1.00 86.06 104 ILE A N 1
ATOM 734 C CA . ILE A 1 104 ? 1.974 10.101 0.900 1.00 86.06 104 ILE A CA 1
ATOM 735 C C . ILE A 1 104 ? 0.674 10.857 0.610 1.00 86.06 104 ILE A C 1
ATOM 737 O O . ILE A 1 104 ? -0.086 11.148 1.532 1.00 86.06 104 ILE A O 1
ATOM 741 N N . LEU A 1 105 ? 0.380 11.120 -0.668 1.00 88.19 105 LEU A N 1
ATOM 742 C CA . LEU A 1 105 ? -0.838 11.826 -1.074 1.00 88.19 105 LEU A CA 1
ATOM 743 C C . LEU A 1 105 ? -2.094 11.099 -0.596 1.00 88.19 105 LEU A C 1
ATOM 745 O O . LEU A 1 105 ? -3.028 11.734 -0.126 1.00 88.19 105 LEU A O 1
ATOM 749 N N . ILE A 1 106 ? -2.117 9.770 -0.659 1.00 85.69 106 ILE A N 1
ATOM 750 C CA . ILE A 1 106 ? -3.239 8.955 -0.184 1.00 85.69 106 ILE A CA 1
ATOM 75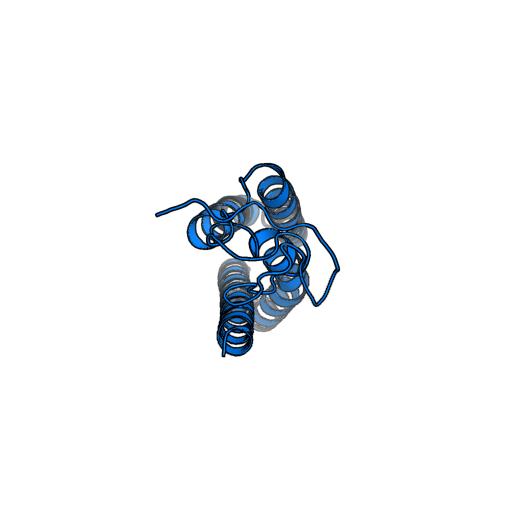1 C C . ILE A 1 106 ? -3.362 8.990 1.341 1.00 85.69 106 ILE A C 1
ATOM 753 O O . ILE A 1 106 ? -4.479 9.034 1.862 1.00 85.69 106 ILE A O 1
ATOM 757 N N . GLY A 1 107 ? -2.238 9.008 2.059 1.00 81.25 107 GLY A N 1
ATOM 758 C CA . GLY A 1 107 ? -2.217 9.181 3.511 1.00 81.25 107 GLY A CA 1
ATOM 759 C C . GLY A 1 107 ? -2.906 10.475 3.954 1.00 81.25 107 GLY A C 1
ATOM 760 O O . GLY A 1 107 ? -3.713 10.444 4.890 1.00 81.25 107 GLY A O 1
ATOM 761 N N . GLU A 1 108 ? -2.648 11.563 3.229 1.00 85.56 108 GLU A N 1
ATOM 762 C CA . GLU A 1 108 ? -3.165 12.904 3.524 1.00 85.56 108 GLU A CA 1
ATOM 763 C C . GLU A 1 108 ? -4.581 13.150 2.974 1.00 85.56 108 GLU A C 1
ATOM 765 O O . GLU A 1 108 ? -5.438 13.682 3.678 1.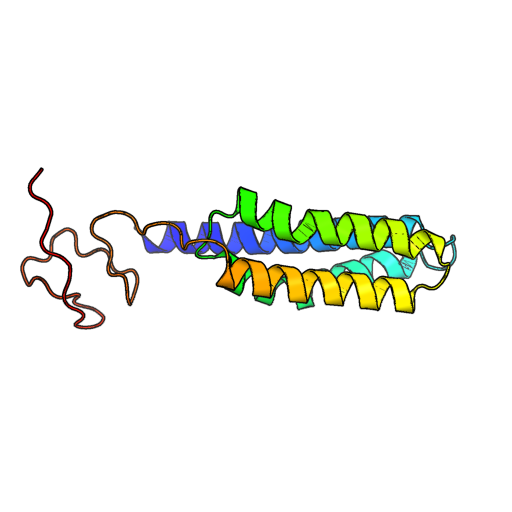00 85.56 108 GLU A O 1
ATOM 770 N N . LEU A 1 109 ? -4.855 12.754 1.726 1.00 87.44 109 LEU A N 1
ATOM 771 C CA . LEU A 1 109 ? -6.080 13.134 1.009 1.00 87.44 109 LEU A CA 1
ATOM 772 C C . LEU A 1 109 ? -7.272 12.222 1.294 1.00 87.44 109 LEU A C 1
ATOM 774 O O . LEU A 1 109 ? -8.412 12.691 1.283 1.00 87.44 109 LEU A O 1
ATOM 778 N N . LEU A 1 110 ? -7.057 10.918 1.513 1.00 84.56 110 LEU A N 1
ATOM 779 C CA . LEU A 1 110 ? -8.184 10.028 1.791 1.00 84.56 110 LEU A CA 1
ATOM 780 C C . LEU A 1 110 ? -8.654 10.208 3.233 1.00 84.56 110 LEU A C 1
ATOM 782 O O . LEU A 1 110 ? -7.833 10.239 4.146 1.00 84.56 110 LEU A O 1
ATOM 786 N N . PRO A 1 111 ? -9.966 10.260 3.498 1.00 82.62 111 PRO A N 1
ATOM 787 C CA . PRO A 1 111 ? -10.455 10.264 4.865 1.00 82.62 111 PRO A CA 1
ATOM 788 C C . PRO A 1 111 ? -10.056 8.963 5.571 1.00 82.62 111 PRO A C 1
ATOM 790 O O . PRO A 1 111 ? -10.052 7.878 4.981 1.00 82.62 111 PRO A O 1
ATOM 793 N N . ASN A 1 112 ? -9.703 9.065 6.853 1.00 82.19 112 ASN A N 1
ATOM 794 C CA . ASN A 1 112 ? -9.541 7.876 7.686 1.00 82.19 112 ASN A CA 1
ATOM 795 C C . ASN A 1 112 ? -10.873 7.127 7.737 1.00 82.19 112 ASN A C 1
ATOM 797 O O . ASN A 1 112 ? -11.932 7.749 7.855 1.00 82.19 112 ASN A O 1
ATOM 801 N N . ARG A 1 113 ? -10.822 5.794 7.664 1.00 78.62 113 ARG A N 1
ATOM 802 C CA . ARG A 1 113 ? -12.012 4.975 7.878 1.00 78.62 113 ARG A CA 1
ATOM 803 C C . ARG A 1 113 ? -12.573 5.334 9.260 1.00 78.62 113 ARG A C 1
ATOM 805 O O . ARG A 1 113 ? -11.789 5.361 10.215 1.00 78.62 113 ARG A O 1
ATOM 812 N N . PRO A 1 114 ? -13.883 5.618 9.384 1.00 74.19 114 PRO A N 1
ATOM 813 C CA . PRO A 1 114 ? -14.473 5.849 10.692 1.00 74.19 114 PRO A CA 1
ATOM 814 C C . PRO A 1 114 ? -14.173 4.630 11.560 1.00 74.19 114 PRO A C 1
ATOM 816 O O . PRO A 1 114 ? -14.387 3.487 11.138 1.00 74.19 114 PRO A O 1
ATOM 819 N N . LEU A 1 115 ? -13.599 4.869 12.742 1.00 71.94 115 LEU A N 1
ATOM 820 C CA . LEU A 1 115 ? -13.436 3.790 13.701 1.00 71.94 115 LEU A CA 1
ATOM 821 C C . LEU A 1 115 ? -14.834 3.247 14.032 1.00 71.94 115 LEU A C 1
ATOM 823 O O . LEU A 1 115 ? -15.776 4.040 14.110 1.00 71.94 115 LEU A O 1
ATOM 827 N N . PRO A 1 116 ? -14.983 1.922 14.208 1.00 72.56 116 PRO A N 1
ATOM 828 C CA . PRO A 1 116 ? -16.222 1.352 14.713 1.00 72.56 116 PRO A CA 1
ATOM 829 C C . PRO A 1 116 ? -16.680 2.116 15.956 1.00 72.56 116 PRO A C 1
ATOM 831 O O . PRO A 1 116 ? -15.852 2.468 16.804 1.00 72.56 116 PRO A O 1
ATOM 834 N N . GLU A 1 117 ? -17.982 2.379 16.052 1.00 75.56 117 GLU A N 1
ATOM 835 C CA . GLU A 1 117 ? -18.552 3.035 17.225 1.00 75.56 117 GLU A CA 1
ATOM 836 C C . GLU A 1 117 ? -18.139 2.288 18.498 1.00 75.56 117 GLU A C 1
ATOM 838 O O . GLU A 1 117 ? -18.144 1.055 18.555 1.00 75.56 117 GLU A O 1
ATOM 843 N N . GLY A 1 118 ? -17.731 3.052 19.513 1.00 75.81 118 GLY A N 1
ATOM 844 C CA . GLY A 1 118 ? -17.296 2.493 20.786 1.00 75.81 118 GLY A CA 1
ATOM 845 C C . GLY A 1 118 ? -15.846 2.008 20.834 1.00 75.81 118 GLY A C 1
ATOM 846 O O . GLY A 1 118 ? -15.552 1.221 21.719 1.00 75.81 118 GLY A O 1
ATOM 847 N N . ILE A 1 119 ? -14.942 2.468 19.955 1.00 84.62 119 ILE A N 1
ATOM 848 C CA . ILE A 1 119 ? -13.483 2.244 20.064 1.00 84.62 119 ILE A CA 1
ATOM 849 C C . ILE A 1 119 ? -12.745 3.554 20.384 1.00 84.62 119 ILE A C 1
ATOM 851 O O . ILE A 1 119 ? -13.066 4.619 19.856 1.00 84.62 119 ILE A O 1
ATOM 855 N N . CYS A 1 120 ? -11.723 3.496 21.244 1.00 84.31 120 CYS A N 1
ATOM 856 C CA . CYS A 1 120 ? -10.890 4.654 21.558 1.00 84.31 120 CYS A CA 1
ATOM 857 C C . CYS A 1 120 ? -10.088 5.118 20.331 1.00 84.31 120 CYS A C 1
ATOM 859 O O . CYS A 1 120 ? -9.245 4.387 19.816 1.00 84.31 120 CYS A O 1
ATOM 861 N N . VAL A 1 121 ? -10.260 6.380 19.930 1.00 82.06 121 VAL A N 1
ATOM 862 C CA . VAL A 1 121 ? -9.548 6.984 18.787 1.00 82.06 121 VAL A CA 1
ATOM 863 C C . VAL A 1 121 ? -8.030 7.090 18.974 1.00 82.06 121 VAL A C 1
ATOM 865 O O . VAL A 1 121 ? -7.300 7.191 17.992 1.00 82.06 121 VAL A O 1
ATOM 868 N N . LYS A 1 122 ? -7.540 7.077 20.223 1.00 82.75 122 LYS A N 1
ATOM 869 C CA . LYS A 1 122 ? -6.112 7.255 20.527 1.00 82.75 122 LYS A CA 1
ATOM 870 C C . LYS A 1 122 ? -5.340 5.938 20.518 1.00 82.75 122 LYS A C 1
ATOM 872 O O . LYS A 1 122 ? -4.278 5.871 19.910 1.00 82.75 122 LYS A O 1
ATOM 877 N N . CYS A 1 123 ? -5.849 4.912 21.199 1.00 81.88 123 CYS A N 1
ATOM 878 C CA . CYS A 1 123 ? -5.143 3.635 21.361 1.00 81.88 123 CYS A CA 1
ATOM 879 C C . CYS A 1 123 ? -5.828 2.438 20.688 1.00 81.88 123 CYS A C 1
A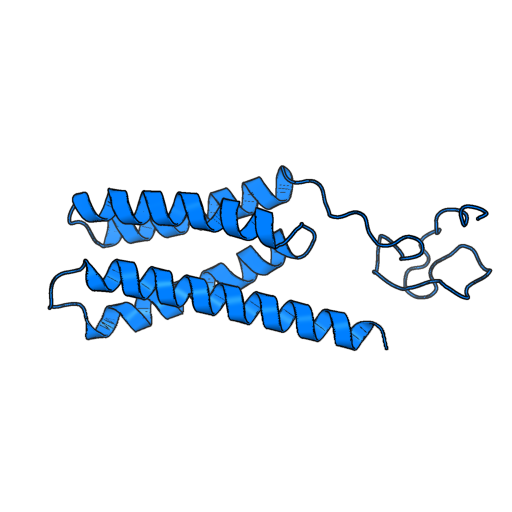TOM 881 O O . CYS A 1 123 ? -5.231 1.371 20.629 1.00 81.88 123 CYS A O 1
ATOM 883 N N . GLY A 1 124 ? -7.062 2.57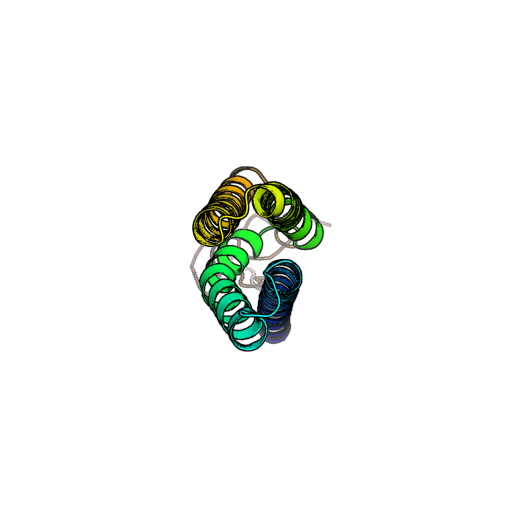9 20.195 1.00 80.38 124 GLY A N 1
ATOM 884 C CA . GLY A 1 124 ? -7.806 1.472 19.591 1.00 80.38 124 GLY A CA 1
ATOM 885 C C . GLY A 1 124 ? -8.405 0.473 20.589 1.00 80.38 124 GLY A C 1
ATOM 886 O O . GLY A 1 124 ? -8.935 -0.547 20.160 1.00 80.38 124 GLY A O 1
ATOM 887 N N . TYR A 1 125 ? -8.344 0.742 21.901 1.00 80.81 125 TYR A N 1
ATOM 888 C CA . TYR A 1 125 ? -8.998 -0.093 22.915 1.00 80.81 125 TYR A CA 1
ATOM 889 C C . TYR A 1 125 ? -10.522 -0.050 22.755 1.00 80.81 125 TYR A C 1
ATOM 891 O O . TYR A 1 125 ? -11.072 1.015 22.469 1.00 80.81 125 TYR A O 1
ATOM 899 N N . ASP A 1 126 ? -11.191 -1.184 22.971 1.00 86.00 126 ASP A N 1
ATOM 900 C CA . ASP A 1 126 ? -12.650 -1.316 22.942 1.00 86.00 126 ASP A CA 1
ATOM 901 C C . ASP A 1 126 ? -13.231 -1.102 24.355 1.00 86.00 126 ASP A C 1
ATOM 903 O O . ASP A 1 126 ? -13.184 -2.007 25.189 1.00 86.00 126 ASP A O 1
ATOM 907 N N . PRO A 1 127 ? -13.738 0.099 24.686 1.00 81.12 127 PRO A N 1
ATOM 908 C CA . PRO A 1 127 ? -14.365 0.392 25.968 1.00 81.12 127 PRO A CA 1
ATOM 909 C C . PRO A 1 127 ? -15.759 -0.202 26.175 1.00 81.12 127 PRO A C 1
ATOM 911 O O . PRO A 1 127 ? -16.393 0.176 27.162 1.00 81.12 127 PRO A O 1
ATOM 914 N N . ARG A 1 128 ? -16.278 -1.089 25.313 1.00 78.44 128 ARG A N 1
ATOM 915 C CA . ARG A 1 128 ? -17.566 -1.753 25.573 1.00 78.44 128 ARG A CA 1
ATOM 916 C C . ARG A 1 128 ? -17.503 -2.512 26.907 1.00 78.44 128 ARG A C 1
ATOM 918 O O . ARG A 1 128 ? -16.852 -3.542 27.022 1.00 78.44 128 ARG A O 1
ATOM 925 N N . GLY A 1 129 ? -18.154 -1.953 27.933 1.00 75.12 129 GLY A N 1
ATOM 926 C CA . GLY A 1 129 ? -18.137 -2.444 29.320 1.00 75.12 129 GLY A CA 1
ATOM 927 C C . GLY A 1 129 ? -17.495 -1.492 30.338 1.00 75.12 129 GLY A C 1
ATOM 928 O O . GLY A 1 129 ? -17.619 -1.708 31.540 1.00 75.12 129 GLY A O 1
ATOM 929 N N . ASN A 1 130 ? -16.850 -0.413 29.893 1.00 79.62 130 ASN A N 1
ATOM 930 C CA . ASN A 1 130 ? -16.259 0.577 30.783 1.00 79.62 130 ASN A CA 1
ATOM 931 C C . ASN A 1 130 ? -17.210 1.757 31.033 1.00 79.62 130 ASN A C 1
ATOM 933 O O . ASN A 1 130 ? -17.452 2.584 30.155 1.00 79.62 130 ASN A O 1
ATOM 937 N N . VAL A 1 131 ? -17.693 1.866 32.270 1.00 82.75 131 VAL A N 1
ATOM 938 C CA . VAL A 1 131 ? -18.611 2.929 32.713 1.00 82.75 131 VAL A CA 1
ATOM 939 C C . VAL A 1 131 ? -17.914 4.247 33.067 1.00 82.75 131 VAL A C 1
ATOM 941 O O . VAL A 1 131 ? -18.584 5.255 33.265 1.00 82.75 131 VAL A O 1
ATOM 944 N N . SER A 1 132 ? -16.578 4.281 33.133 1.00 86.56 132 SER A N 1
ATOM 945 C CA . SER A 1 132 ? -15.835 5.478 33.569 1.00 86.56 132 SER A CA 1
ATOM 946 C C . SER A 1 132 ? -15.829 6.627 32.553 1.00 86.56 132 SER A C 1
ATOM 948 O O . SER A 1 132 ? -15.383 7.728 32.875 1.00 86.56 132 SER A O 1
ATOM 950 N N . GLY A 1 133 ? -16.256 6.383 31.307 1.00 86.94 133 GLY A N 1
ATOM 951 C CA . GLY A 1 133 ? -16.167 7.365 30.219 1.00 86.94 133 GLY A CA 1
ATOM 952 C C . GLY A 1 133 ? -14.728 7.725 29.815 1.00 86.94 133 GLY A C 1
ATOM 953 O O . GLY A 1 133 ? -14.517 8.661 29.044 1.00 86.94 133 GLY A O 1
ATOM 954 N N . ARG A 1 134 ? -13.717 7.002 30.316 1.00 90.69 134 ARG A N 1
ATOM 955 C CA . ARG A 1 134 ? -12.299 7.180 29.971 1.00 90.69 134 ARG A CA 1
ATOM 956 C C . ARG A 1 134 ? -11.674 5.854 29.584 1.00 90.69 134 ARG A C 1
ATOM 958 O O . ARG A 1 134 ? -11.906 4.851 30.239 1.00 90.69 134 ARG A O 1
ATOM 965 N N . CYS A 1 135 ? -10.845 5.837 28.551 1.00 89.50 135 CYS A N 1
ATOM 966 C CA . CYS A 1 135 ? -10.125 4.634 28.152 1.00 89.50 135 CYS A CA 1
ATOM 967 C C . CYS A 1 135 ? -9.174 4.153 29.273 1.00 89.50 135 CYS A C 1
ATOM 969 O O . CYS A 1 135 ? -8.364 4.962 29.726 1.00 89.50 135 CYS A O 1
ATOM 971 N N . PRO A 1 136 ? -9.193 2.865 29.670 1.00 86.81 136 PRO A N 1
ATOM 972 C CA . PRO A 1 136 ? -8.340 2.354 30.747 1.00 86.81 136 PRO A CA 1
ATOM 973 C C . PRO A 1 136 ? -6.855 2.320 30.355 1.00 86.81 136 PRO A C 1
ATOM 975 O O . PRO A 1 136 ? -6.003 2.587 31.188 1.00 86.81 136 PRO A O 1
ATOM 978 N N . GLU A 1 137 ? -6.551 2.079 29.076 1.00 90.50 137 GLU A N 1
ATOM 979 C CA . GLU A 1 137 ? -5.171 2.027 28.567 1.00 90.50 137 GLU A CA 1
ATOM 980 C C . GLU A 1 137 ? -4.493 3.403 28.487 1.00 90.50 137 GLU A C 1
ATOM 982 O O . GLU A 1 137 ? -3.330 3.561 28.836 1.00 90.50 137 GLU A O 1
ATOM 987 N N . CYS A 1 138 ? -5.201 4.424 27.988 1.00 90.31 138 CYS A N 1
ATOM 988 C CA . CYS A 1 138 ? -4.576 5.702 27.625 1.00 90.31 138 CYS A CA 1
ATOM 989 C C . CYS A 1 138 ? -5.155 6.931 28.340 1.00 90.31 138 CYS A C 1
ATOM 991 O O . CYS A 1 138 ? -4.727 8.051 28.056 1.00 90.31 138 CYS A O 1
ATOM 993 N N . GLY A 1 139 ? -6.171 6.752 29.190 1.00 91.44 139 GLY A N 1
ATOM 994 C CA . GLY A 1 139 ? -6.845 7.822 29.934 1.00 91.44 139 GLY A CA 1
ATOM 995 C C . GLY A 1 139 ? -7.691 8.787 29.093 1.00 91.44 139 GLY A C 1
ATOM 996 O O . GLY A 1 139 ? -8.290 9.707 29.649 1.00 91.44 139 GLY A O 1
ATOM 997 N N . THR A 1 140 ? -7.760 8.602 27.770 1.00 91.50 140 THR A N 1
ATOM 998 C CA . THR A 1 140 ? -8.490 9.503 26.860 1.00 91.50 140 THR A CA 1
ATOM 999 C C . THR A 1 140 ? -9.988 9.448 27.139 1.00 91.50 140 THR A C 1
ATOM 1001 O O . THR A 1 140 ? -10.544 8.355 27.265 1.00 91.50 140 THR A O 1
ATOM 1004 N N . GLN A 1 141 ? -10.643 10.610 27.220 1.00 89.88 141 GLN A N 1
ATOM 1005 C CA . GLN A 1 141 ? -12.101 10.691 27.316 1.00 89.88 141 GLN A CA 1
ATOM 1006 C C . GLN A 1 141 ? -12.745 10.080 26.076 1.00 89.88 141 GLN A C 1
ATOM 1008 O O . GLN A 1 141 ? -12.367 10.379 24.944 1.00 89.88 141 GLN A O 1
ATOM 1013 N N . LEU A 1 142 ? -13.704 9.195 26.310 1.00 85.88 142 LEU A N 1
ATOM 1014 C CA . LEU A 1 142 ? -14.480 8.572 25.255 1.00 85.88 142 LEU A CA 1
ATOM 1015 C C . LEU A 1 142 ? -15.699 9.446 24.956 1.00 85.88 142 LEU A C 1
ATOM 1017 O O . LEU A 1 142 ? -16.236 10.066 25.879 1.00 85.88 142 LEU A O 1
ATOM 1021 N N . PRO A 1 143 ? -16.146 9.509 23.692 1.00 79.94 143 PRO A N 1
ATOM 1022 C CA . PRO A 1 143 ? -17.405 10.165 23.376 1.00 79.94 143 PRO A CA 1
ATOM 1023 C C . PRO A 1 143 ? -18.550 9.502 24.167 1.00 79.94 143 PRO A C 1
ATOM 1025 O O . PRO A 1 143 ? -18.504 8.287 24.393 1.00 79.94 143 PRO A O 1
ATOM 1028 N N . PRO A 1 144 ? -19.558 10.273 24.618 1.00 74.81 144 PRO A N 1
ATOM 1029 C CA . PRO A 1 144 ? -20.710 9.715 25.316 1.00 74.81 144 PRO A CA 1
ATOM 1030 C C . PRO A 1 144 ? -21.375 8.674 24.417 1.00 74.81 144 PRO A C 1
ATOM 1032 O O . PRO A 1 144 ? -21.559 8.922 23.226 1.00 74.81 144 PRO A O 1
ATOM 1035 N N . ALA A 1 145 ? -21.702 7.506 24.976 1.00 70.25 145 ALA A N 1
ATOM 1036 C CA . ALA A 1 145 ? -22.388 6.460 24.228 1.00 70.25 145 ALA A CA 1
ATOM 1037 C C . ALA A 1 145 ? -23.666 7.051 23.617 1.00 70.25 145 ALA A C 1
ATOM 1039 O O . ALA A 1 145 ? -24.519 7.563 24.348 1.00 70.25 145 ALA A O 1
ATOM 1040 N N . SER A 1 146 ? -23.777 7.021 22.286 1.00 66.31 146 SER A N 1
ATOM 1041 C CA . SER A 1 146 ? -25.029 7.335 21.610 1.00 66.31 146 SER A CA 1
ATOM 1042 C C . SER A 1 146 ? -26.077 6.367 22.149 1.00 66.31 146 SER A C 1
ATOM 1044 O O . SER A 1 146 ? -25.896 5.149 22.132 1.00 66.31 146 SER A O 1
ATOM 1046 N N . LYS A 1 147 ? -27.136 6.919 22.741 1.00 66.19 147 LYS A N 1
ATOM 1047 C CA . LYS A 1 147 ? -28.262 6.122 23.221 1.00 66.19 147 LYS A CA 1
ATOM 1048 C C . LYS A 1 147 ? -28.888 5.451 21.982 1.00 66.19 147 LYS A C 1
ATOM 1050 O O . LYS A 1 147 ? -29.150 6.191 21.032 1.00 66.19 147 LYS A O 1
ATOM 1055 N N . PRO A 1 148 ? -29.040 4.115 21.958 1.00 64.06 148 PRO A N 1
ATOM 1056 C CA . PRO A 1 148 ? -29.643 3.414 20.826 1.00 64.06 148 PRO A CA 1
ATOM 1057 C C . PRO A 1 148 ? -31.114 3.796 20.638 1.00 64.06 148 PRO A C 1
ATOM 1059 O O . PRO A 1 148 ? -31.754 4.203 21.639 1.00 64.06 148 PRO A O 1
#

Sequence (148 aa):
MSNESTIVRDLQLAAISIGAGAVLGLLVASVMVPFVWEIGPFVGGAMGLITSPLVVACVRRKNWESALLLVYAPTCVVASASICSGDPFLSMGLSVGTLTVASILIGELLPNRPLPEGICVKCGYDPRGNVSGRCPECGTQLPPASKP